Protein AF-A0A497Y3A7-F1 (afdb_monomer)

InterPro domains:
  IPR001387 Cro/C1-type, helix-turn-helix domain [PF01381] (49-99)
  IPR001387 Cro/C1-type, helix-turn-helix domain [PS50943] (48-101)
  IPR001387 Cro/C1-type, helix-turn-helix domain [SM00530] (47-101)
  IPR001387 Cro/C1-type, helix-turn-helix domain [cd00093] (45-101)
  IPR010982 Lambda repressor-like, DNA-binding domain superfamily [G3DSA:1.10.260.40] (36-106)
  IPR010982 Lambda repressor-like, DNA-binding domain superfamily [SSF47413] (33-104)

Foldseek 3Di:
DPPVVVVVVVVVVVVVVVVVVVVVVVVVVVVVPPDPDPPPQQQLLCLLVVLCVVVVHDLCVVCVQLVHDSVVNVVSSVGSDDDPVSLCSSCVVSVHDSVCSSPDDPVVVVVVVVCVVVPVPPPPPPPPPCDVVVVVVVVVVVVVVVVVVVVVVVVVVVVVVVVVVD

Organism: NCBI:txid475253

Radius of gyration: 35.96 Å; Cα contacts (8 Å, |Δi|>4): 72; chains: 1; bounding box: 131×38×69 Å

Sequence (166 aa):
MRYGNAVTYQLNWYLTTIHWFITILGIYYICFMETPTKSNKVHIGRKISRIREIRGIKQDFLAIELGVSQQTISKIEQSEEVEVATLEKIAKVLGLSVDAIKNFSEEAVFNIIGNTYHDNSASLNYQCSFNPLDKIVELYDEKVALLERLLQSEHEKVELLKKGNQ

Mean predicted aligned error: 18.63 Å

Structure (mmCIF, N/CA/C/O backbone):
data_AF-A0A497Y3A7-F1
#
_entry.id   AF-A0A497Y3A7-F1
#
loop_
_atom_site.group_PDB
_atom_site.id
_atom_site.type_symbol
_atom_site.label_atom_id
_atom_site.label_alt_id
_atom_site.label_comp_id
_atom_site.label_asym_id
_atom_site.label_entity_id
_atom_site.label_seq_id
_atom_site.pdbx_PDB_ins_code
_atom_site.Cartn_x
_atom_site.Cartn_y
_atom_site.Cartn_z
_atom_site.occupancy
_atom_site.B_iso_or_equiv
_atom_site.auth_seq_id
_atom_site.auth_comp_id
_atom_site.auth_asym_id
_atom_site.auth_atom_id
_atom_site.pdbx_PDB_model_num
ATOM 1 N N . MET A 1 1 ? 84.821 -5.946 8.063 1.00 49.41 1 MET A N 1
ATOM 2 C CA . MET A 1 1 ? 83.516 -5.3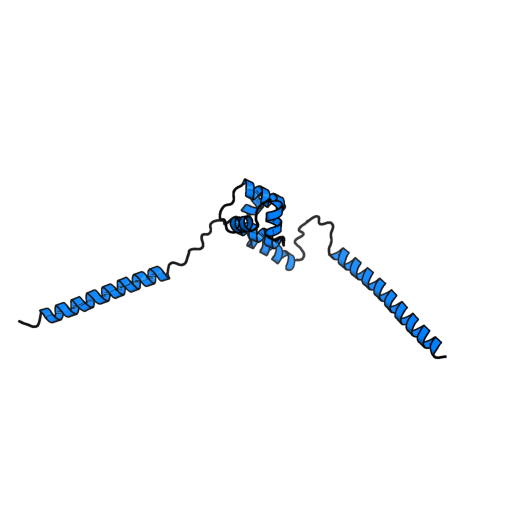64 7.670 1.00 49.41 1 MET A CA 1
ATOM 3 C C . MET A 1 1 ? 82.461 -6.471 7.619 1.00 49.41 1 MET A C 1
ATOM 5 O O . MET A 1 1 ? 82.341 -7.119 6.592 1.00 49.41 1 MET A O 1
ATOM 9 N N . ARG A 1 2 ? 81.759 -6.784 8.720 1.00 52.09 2 ARG A N 1
ATOM 10 C CA . ARG A 1 2 ? 80.810 -7.925 8.732 1.00 52.09 2 ARG A CA 1
ATOM 11 C C . ARG A 1 2 ? 79.487 -7.685 9.479 1.00 52.09 2 ARG A C 1
ATOM 13 O O . ARG A 1 2 ? 78.760 -8.636 9.715 1.00 52.09 2 ARG A O 1
ATOM 20 N N . TYR A 1 3 ? 79.163 -6.428 9.797 1.00 53.62 3 TYR A N 1
ATOM 21 C CA . TYR A 1 3 ? 77.936 -6.049 10.521 1.00 53.62 3 TYR A CA 1
ATOM 22 C C . TYR A 1 3 ? 76.970 -5.149 9.725 1.00 53.62 3 TYR A C 1
ATOM 24 O O . TYR A 1 3 ? 75.839 -4.955 10.154 1.00 53.62 3 TYR A O 1
ATOM 32 N N . GLY A 1 4 ? 77.369 -4.634 8.554 1.00 59.19 4 GLY A N 1
ATOM 33 C CA . GLY A 1 4 ? 76.553 -3.679 7.784 1.00 59.19 4 GLY A CA 1
ATOM 34 C C . GLY A 1 4 ? 75.262 -4.268 7.205 1.00 59.19 4 GLY A C 1
ATOM 35 O O . GLY A 1 4 ? 74.236 -3.603 7.204 1.00 59.19 4 GLY A O 1
ATOM 36 N N . ASN A 1 5 ? 75.283 -5.537 6.787 1.00 64.56 5 ASN A N 1
ATOM 37 C CA . ASN A 1 5 ? 74.149 -6.132 6.074 1.00 64.56 5 ASN A CA 1
ATOM 38 C C . ASN A 1 5 ? 73.018 -6.601 7.007 1.00 64.56 5 ASN A C 1
ATOM 40 O O . ASN A 1 5 ? 71.855 -6.573 6.622 1.00 64.56 5 ASN A O 1
ATOM 44 N N . ALA A 1 6 ? 73.322 -7.022 8.240 1.00 66.50 6 ALA A N 1
ATOM 45 C CA . ALA A 1 6 ? 72.300 -7.525 9.167 1.00 66.50 6 ALA A CA 1
ATOM 46 C C . ALA A 1 6 ? 71.315 -6.419 9.587 1.00 66.50 6 ALA A C 1
ATOM 48 O O . ALA A 1 6 ? 70.105 -6.633 9.599 1.00 66.50 6 ALA A O 1
ATOM 49 N N . VAL A 1 7 ? 71.833 -5.210 9.835 1.00 69.06 7 VAL A N 1
ATOM 50 C CA . VAL A 1 7 ? 71.027 -4.035 10.199 1.00 69.06 7 VAL A CA 1
ATOM 51 C C . VAL A 1 7 ? 70.140 -3.591 9.033 1.00 69.06 7 VAL A C 1
ATOM 53 O O . VAL A 1 7 ? 68.977 -3.257 9.243 1.00 69.06 7 VAL A O 1
ATOM 56 N N . THR A 1 8 ? 70.640 -3.651 7.792 1.00 68.94 8 THR A N 1
ATOM 57 C CA . THR A 1 8 ? 69.849 -3.290 6.604 1.00 68.94 8 THR A CA 1
ATOM 58 C C . THR A 1 8 ? 68.734 -4.291 6.310 1.00 68.94 8 THR A C 1
ATOM 60 O O . THR A 1 8 ? 67.641 -3.874 5.934 1.00 68.94 8 THR A O 1
ATOM 63 N N . TYR A 1 9 ? 68.958 -5.597 6.517 1.00 74.75 9 TYR A N 1
ATOM 64 C CA . TYR A 1 9 ? 67.893 -6.601 6.372 1.00 74.75 9 TYR A CA 1
ATOM 65 C C . TYR A 1 9 ? 66.810 -6.431 7.434 1.00 74.75 9 TYR A C 1
ATOM 67 O O . TYR A 1 9 ? 65.624 -6.519 7.124 1.00 74.75 9 TYR A O 1
ATOM 75 N N . GLN A 1 10 ? 67.213 -6.134 8.668 1.00 75.00 10 GLN A N 1
ATOM 76 C CA . GLN A 1 10 ? 66.284 -5.921 9.767 1.00 75.00 10 GLN A CA 1
ATOM 77 C C . GLN A 1 10 ? 65.443 -4.651 9.563 1.00 75.00 10 GLN A C 1
ATOM 79 O O . GLN A 1 10 ? 64.223 -4.714 9.692 1.00 75.00 10 GLN A O 1
ATOM 84 N N . LEU A 1 11 ? 66.046 -3.529 9.147 1.00 76.69 11 LEU A N 1
ATOM 85 C CA . LEU A 1 11 ? 65.293 -2.317 8.793 1.00 76.69 11 LEU A CA 1
ATOM 86 C C . LEU A 1 11 ? 64.324 -2.550 7.628 1.00 76.69 11 LEU A C 1
ATOM 88 O O . LEU A 1 11 ? 63.181 -2.103 7.689 1.00 76.69 11 LEU A O 1
ATOM 92 N N . ASN A 1 12 ? 64.753 -3.262 6.582 1.00 80.56 12 ASN A N 1
ATOM 93 C CA . ASN A 1 12 ? 63.894 -3.549 5.434 1.00 80.56 12 ASN A CA 1
ATOM 94 C C . ASN A 1 12 ? 62.705 -4.454 5.819 1.00 80.56 12 ASN A C 1
ATOM 96 O O . ASN A 1 12 ? 61.585 -4.274 5.340 1.00 80.56 12 ASN A O 1
ATOM 100 N N . TRP A 1 13 ? 62.913 -5.389 6.750 1.00 81.44 13 TRP A N 1
ATOM 101 C CA . TRP A 1 13 ? 61.841 -6.222 7.297 1.00 81.44 13 TRP A CA 1
ATOM 102 C C . TRP A 1 13 ? 60.817 -5.400 8.103 1.00 81.44 13 TRP A C 1
ATOM 104 O O . TRP A 1 13 ? 59.610 -5.562 7.923 1.00 81.44 13 TRP A O 1
ATOM 114 N N . TYR A 1 14 ? 61.264 -4.440 8.920 1.00 84.69 14 TYR A N 1
ATOM 115 C CA . TYR A 1 14 ? 60.344 -3.526 9.614 1.00 84.69 14 TYR A CA 1
ATOM 116 C C . TYR A 1 14 ? 59.594 -2.593 8.650 1.00 84.69 14 TYR A C 1
ATOM 118 O O . TYR A 1 14 ? 58.392 -2.396 8.793 1.00 84.69 14 TYR A O 1
ATOM 126 N N . LEU A 1 15 ? 60.264 -2.056 7.628 1.00 81.62 15 LEU A N 1
ATOM 127 C CA . LEU A 1 15 ? 59.635 -1.178 6.633 1.00 81.62 15 LEU A CA 1
ATOM 128 C C . LEU A 1 15 ? 58.557 -1.901 5.815 1.00 81.62 15 LEU A C 1
ATOM 130 O O . LEU A 1 15 ? 57.468 -1.366 5.609 1.00 81.62 15 LEU A O 1
ATOM 134 N N . THR A 1 16 ? 58.832 -3.133 5.386 1.00 83.31 16 THR A N 1
ATOM 135 C CA . THR A 1 16 ? 57.862 -3.942 4.634 1.00 83.31 16 THR A CA 1
ATOM 136 C C . THR A 1 16 ? 56.671 -4.346 5.497 1.00 83.31 16 THR A C 1
ATOM 138 O O . THR A 1 16 ? 55.534 -4.219 5.048 1.00 83.31 16 THR A O 1
ATOM 141 N N . THR A 1 17 ? 56.894 -4.759 6.746 1.00 83.25 17 THR A N 1
ATOM 142 C CA . THR A 1 17 ? 55.793 -5.096 7.664 1.00 83.25 17 THR A CA 1
ATOM 143 C C . THR A 1 17 ? 54.916 -3.884 7.978 1.00 83.25 17 THR A C 1
ATOM 145 O O . THR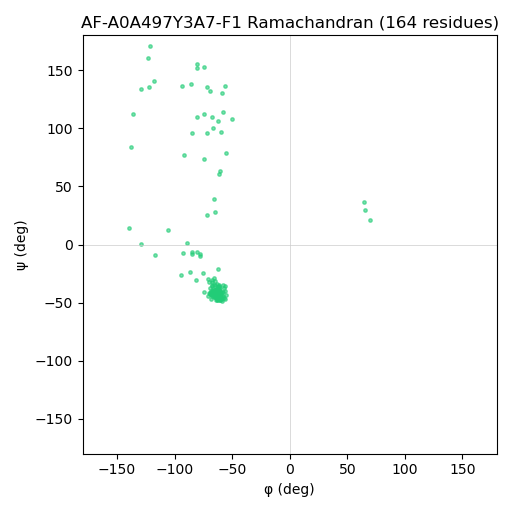 A 1 17 ? 53.696 -3.993 7.885 1.00 83.25 17 THR A O 1
ATOM 148 N N . ILE A 1 18 ? 55.496 -2.709 8.246 1.00 84.94 18 ILE A N 1
ATOM 149 C CA . ILE A 1 18 ? 54.737 -1.464 8.462 1.00 84.94 18 ILE A CA 1
ATOM 150 C C . ILE A 1 18 ? 53.911 -1.092 7.222 1.00 84.94 18 ILE A C 1
ATOM 152 O O . ILE A 1 18 ? 52.743 -0.729 7.351 1.00 84.94 18 ILE A O 1
ATOM 156 N N . HIS A 1 19 ? 54.472 -1.234 6.019 1.00 85.44 19 HIS A N 1
ATOM 157 C CA . HIS A 1 19 ? 53.738 -0.983 4.778 1.00 85.44 19 HIS A CA 1
ATOM 158 C C . HIS A 1 19 ? 52.538 -1.935 4.606 1.00 85.44 19 HIS A C 1
ATOM 160 O O . HIS A 1 19 ? 51.441 -1.498 4.250 1.00 85.44 19 HIS A O 1
ATOM 166 N N . TRP A 1 20 ? 52.704 -3.222 4.929 1.00 85.44 20 TRP A N 1
ATOM 167 C CA . TRP A 1 20 ? 51.599 -4.188 4.945 1.00 85.44 20 TRP A CA 1
ATOM 168 C C . TRP A 1 20 ? 50.534 -3.845 5.997 1.00 85.44 20 TRP A C 1
ATOM 170 O O . TRP A 1 20 ? 49.344 -3.930 5.711 1.00 85.44 20 TRP A O 1
ATOM 180 N N . PHE A 1 21 ? 50.925 -3.376 7.185 1.00 87.69 21 PHE A N 1
ATOM 181 C CA . PHE A 1 21 ? 49.963 -2.924 8.196 1.00 87.69 21 PHE A CA 1
ATOM 182 C C . PHE A 1 21 ? 49.173 -1.690 7.749 1.00 87.69 21 PHE A C 1
ATOM 184 O O . PHE A 1 21 ? 47.958 -1.664 7.924 1.00 87.69 21 PHE A O 1
ATOM 191 N N . ILE A 1 22 ? 49.825 -0.695 7.138 1.00 86.06 22 ILE A N 1
ATOM 192 C CA . ILE A 1 22 ? 49.163 0.525 6.645 1.00 86.06 22 ILE A CA 1
ATOM 193 C C . ILE A 1 22 ? 48.196 0.202 5.501 1.00 86.06 22 ILE A C 1
ATOM 195 O O . ILE A 1 22 ? 47.084 0.723 5.475 1.00 86.06 22 ILE A O 1
ATOM 199 N N . THR A 1 23 ? 48.585 -0.677 4.576 1.00 83.75 23 THR A N 1
ATOM 200 C CA . THR A 1 23 ? 47.714 -1.087 3.462 1.00 83.75 23 THR A CA 1
ATOM 201 C C . THR A 1 23 ? 46.508 -1.892 3.945 1.00 83.75 23 THR A C 1
ATOM 203 O O . THR A 1 23 ? 45.388 -1.603 3.530 1.00 83.75 23 THR A O 1
ATOM 206 N N . ILE A 1 24 ? 46.695 -2.832 4.877 1.00 85.75 24 ILE A N 1
ATOM 207 C CA . ILE A 1 24 ? 45.595 -3.612 5.466 1.00 85.75 24 ILE A CA 1
ATOM 208 C C . ILE A 1 24 ? 44.651 -2.714 6.277 1.00 85.75 24 ILE A C 1
ATOM 210 O O . ILE A 1 24 ? 43.437 -2.810 6.108 1.00 85.75 24 ILE A O 1
ATOM 214 N N . LEU A 1 25 ? 45.179 -1.810 7.110 1.00 83.81 25 LEU A N 1
ATOM 215 C CA . LEU A 1 25 ? 44.365 -0.834 7.848 1.00 83.81 25 LEU A CA 1
ATOM 216 C C . LEU A 1 25 ? 43.617 0.112 6.907 1.00 83.81 25 LEU A C 1
ATOM 218 O O . LEU A 1 25 ? 42.451 0.402 7.151 1.00 83.81 25 LEU A O 1
ATOM 222 N N . GLY A 1 26 ? 44.255 0.553 5.821 1.00 80.12 26 GLY A N 1
ATOM 223 C CA . GLY A 1 26 ? 43.622 1.373 4.791 1.00 80.12 26 GLY A CA 1
ATOM 224 C C . GLY A 1 26 ? 42.445 0.660 4.127 1.00 80.12 26 GLY A C 1
ATOM 225 O O . GLY A 1 26 ? 41.364 1.233 4.036 1.00 80.12 26 GLY A O 1
ATOM 226 N N . ILE A 1 27 ? 42.614 -0.608 3.739 1.00 78.00 27 ILE A N 1
ATOM 227 C CA . ILE A 1 27 ? 41.532 -1.428 3.169 1.00 78.00 27 ILE A CA 1
ATOM 228 C C . ILE A 1 27 ? 40.406 -1.631 4.191 1.00 78.00 27 ILE A C 1
ATOM 230 O O . ILE A 1 27 ? 39.237 -1.474 3.846 1.00 78.00 27 ILE A O 1
ATOM 234 N N . TYR A 1 28 ? 40.737 -1.932 5.450 1.00 76.50 28 TYR A N 1
ATOM 235 C CA . TYR A 1 28 ? 39.741 -2.138 6.504 1.00 76.50 28 TYR A CA 1
ATOM 236 C C . TYR A 1 28 ? 38.958 -0.854 6.809 1.00 76.50 28 TYR A C 1
ATOM 238 O O . TYR A 1 28 ? 37.746 -0.897 6.995 1.00 76.50 28 TYR A O 1
ATOM 246 N N . TYR A 1 29 ? 39.630 0.300 6.801 1.00 76.00 29 TYR A N 1
ATOM 247 C CA . TYR A 1 29 ? 39.005 1.606 6.996 1.00 76.00 29 TYR A CA 1
ATOM 248 C C . TYR A 1 29 ? 38.119 2.009 5.810 1.00 76.00 29 TYR A C 1
ATOM 250 O O . TYR A 1 29 ? 37.008 2.486 6.020 1.00 76.00 29 TYR A O 1
ATOM 258 N N . ILE A 1 30 ? 38.561 1.768 4.569 1.00 72.25 30 ILE A N 1
ATOM 259 C CA . ILE A 1 30 ? 37.744 1.990 3.364 1.00 72.25 30 ILE A CA 1
ATOM 260 C C . ILE A 1 30 ? 36.488 1.111 3.411 1.00 72.25 30 ILE A C 1
ATOM 262 O O . ILE A 1 30 ? 35.382 1.620 3.250 1.00 72.25 30 ILE A O 1
ATOM 266 N N . CYS A 1 31 ? 36.644 -0.178 3.720 1.00 63.56 31 CYS A N 1
ATOM 267 C CA . CYS A 1 31 ? 35.531 -1.120 3.825 1.00 63.56 31 CYS A CA 1
ATOM 268 C C . CYS A 1 31 ? 34.566 -0.775 4.977 1.00 63.56 31 CYS A C 1
ATOM 270 O O . CYS A 1 31 ? 33.372 -1.037 4.876 1.00 63.56 31 CYS A O 1
ATOM 272 N N . PHE A 1 32 ? 35.063 -0.177 6.066 1.00 68.00 32 PHE A N 1
ATOM 273 C CA . PHE A 1 32 ? 34.246 0.283 7.194 1.00 68.00 32 PHE A CA 1
ATOM 274 C C . PHE A 1 32 ? 33.469 1.579 6.889 1.00 68.00 32 PHE A C 1
ATOM 276 O O . PHE A 1 32 ? 32.427 1.824 7.493 1.00 68.00 32 PHE A O 1
ATOM 283 N N . MET A 1 33 ? 33.943 2.401 5.945 1.00 66.19 33 MET A N 1
ATOM 284 C CA . MET A 1 33 ? 33.342 3.698 5.595 1.00 66.19 33 MET A CA 1
ATOM 285 C C . MET A 1 33 ? 32.325 3.639 4.440 1.00 66.19 33 MET A C 1
ATOM 287 O O . MET A 1 33 ? 31.632 4.631 4.195 1.00 66.19 33 MET A O 1
ATOM 291 N N . GLU A 1 34 ? 32.163 2.500 3.760 1.00 60.25 34 GLU A N 1
ATOM 292 C CA . GLU A 1 34 ? 31.068 2.281 2.804 1.00 60.25 34 GLU A CA 1
ATOM 293 C C . GLU A 1 34 ? 29.739 2.046 3.537 1.00 60.25 34 GLU A C 1
ATOM 295 O O . GLU A 1 34 ? 29.191 0.947 3.606 1.00 60.25 34 GLU A O 1
ATOM 300 N N . THR A 1 35 ? 29.177 3.116 4.095 1.00 54.56 35 THR A N 1
ATOM 301 C CA . THR A 1 35 ? 27.749 3.118 4.426 1.00 54.56 35 THR A CA 1
ATOM 302 C C . THR A 1 35 ? 26.954 3.126 3.115 1.00 54.56 35 THR A C 1
ATOM 304 O O . THR A 1 35 ? 27.274 3.923 2.227 1.00 54.56 35 THR A O 1
ATOM 307 N N . PRO A 1 36 ? 25.931 2.265 2.935 1.00 56.16 36 PRO A N 1
ATOM 308 C CA . PRO A 1 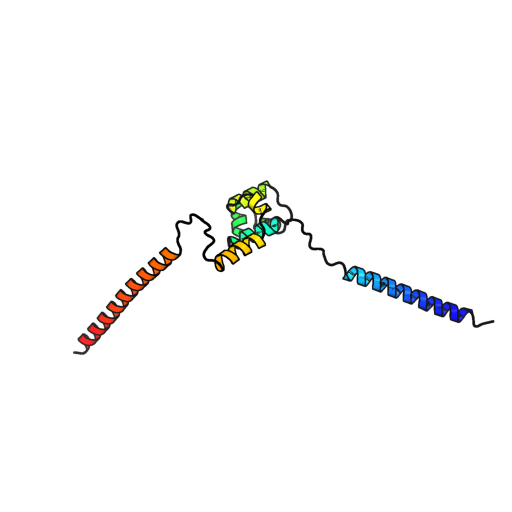36 ? 25.088 2.324 1.751 1.00 56.16 36 PRO A CA 1
ATOM 309 C C . PRO A 1 36 ? 24.393 3.683 1.758 1.00 56.16 36 PRO A C 1
ATOM 311 O O . PRO A 1 36 ? 23.502 3.943 2.569 1.00 56.16 36 PRO A O 1
ATOM 314 N N . THR A 1 37 ? 24.839 4.580 0.882 1.00 51.41 37 THR A N 1
ATOM 315 C CA . THR A 1 37 ? 24.202 5.875 0.694 1.00 51.41 37 THR A CA 1
ATOM 316 C C . THR A 1 37 ? 22.757 5.594 0.310 1.00 51.41 37 THR A C 1
ATOM 318 O O . THR A 1 37 ? 22.469 4.951 -0.700 1.00 51.41 37 THR A O 1
ATOM 321 N N . LYS A 1 38 ? 21.827 5.986 1.188 1.00 51.84 38 LYS A N 1
ATOM 322 C CA . LYS A 1 38 ? 20.390 5.847 0.964 1.00 51.84 38 LYS A CA 1
ATOM 323 C C . LYS A 1 38 ? 20.073 6.634 -0.303 1.00 51.84 38 LYS A C 1
ATOM 325 O O . LYS A 1 38 ? 19.962 7.855 -0.268 1.00 51.84 38 LYS A O 1
ATOM 330 N N . SER A 1 39 ? 20.016 5.924 -1.426 1.00 51.47 39 SER A N 1
ATOM 331 C CA . SER A 1 39 ? 19.615 6.448 -2.721 1.00 51.47 39 SER A CA 1
ATOM 332 C C . SER A 1 39 ? 18.294 7.189 -2.524 1.00 51.47 39 SER A C 1
ATOM 334 O O . SER A 1 39 ? 17.260 6.568 -2.286 1.00 51.47 39 SER A O 1
ATOM 336 N N . ASN A 1 40 ? 18.332 8.521 -2.593 1.00 56.00 40 ASN A N 1
ATOM 337 C CA . ASN A 1 40 ? 17.157 9.398 -2.575 1.00 56.00 40 ASN A CA 1
ATOM 338 C C . ASN A 1 40 ? 16.376 9.317 -3.898 1.00 56.00 40 ASN A C 1
ATOM 340 O O . ASN A 1 40 ? 15.704 10.266 -4.300 1.00 56.00 40 ASN A O 1
ATOM 344 N N . LYS A 1 41 ? 16.480 8.199 -4.620 1.00 61.59 41 LYS A N 1
ATOM 345 C CA . LYS A 1 41 ? 15.635 7.968 -5.775 1.00 61.59 41 LYS A CA 1
ATOM 346 C C . LYS A 1 41 ? 14.219 7.671 -5.297 1.00 61.59 41 LYS A C 1
ATOM 348 O O . LYS A 1 41 ? 13.987 6.958 -4.316 1.00 61.59 41 LYS A O 1
ATOM 353 N N . VAL A 1 42 ? 13.271 8.302 -5.976 1.00 69.06 42 VAL A N 1
ATOM 354 C CA . VAL A 1 42 ? 11.850 8.260 -5.650 1.00 69.06 42 VAL A CA 1
ATOM 355 C C . VAL A 1 42 ? 11.344 6.841 -5.871 1.00 69.06 42 VAL A C 1
ATOM 357 O O . VAL A 1 42 ? 11.073 6.43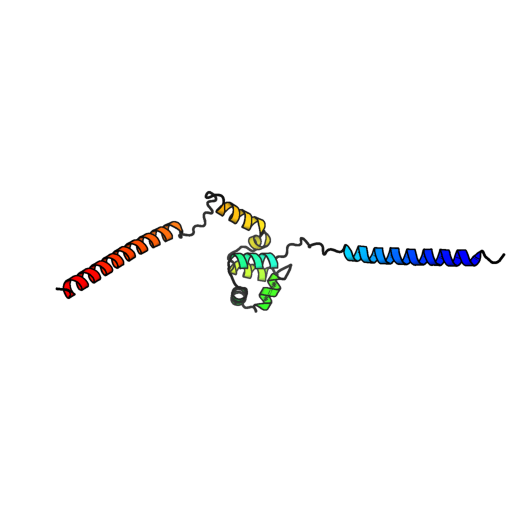4 -6.991 1.00 69.06 42 VAL A O 1
ATOM 360 N N . HIS A 1 43 ? 11.214 6.086 -4.787 1.00 87.69 43 HIS A N 1
ATOM 361 C CA . HIS A 1 43 ? 10.776 4.701 -4.850 1.00 87.69 43 HIS A CA 1
ATOM 362 C C . HIS A 1 43 ? 9.244 4.637 -4.862 1.00 87.69 43 HIS A C 1
ATOM 364 O O . HIS A 1 43 ? 8.599 4.687 -3.810 1.00 87.69 43 HIS A O 1
ATOM 370 N N . ILE A 1 44 ? 8.648 4.534 -6.051 1.00 89.81 44 ILE A N 1
ATOM 371 C CA . ILE A 1 44 ? 7.190 4.610 -6.249 1.00 89.81 44 ILE A CA 1
ATOM 372 C C . ILE A 1 44 ? 6.473 3.494 -5.480 1.00 89.81 44 ILE A C 1
ATOM 374 O O . ILE A 1 44 ? 5.469 3.759 -4.817 1.00 89.81 44 ILE A O 1
ATOM 378 N N . GLY A 1 45 ? 7.024 2.275 -5.471 1.00 91.81 45 GLY A N 1
ATOM 379 C CA . GLY A 1 45 ? 6.449 1.151 -4.729 1.00 91.81 45 GLY A CA 1
ATOM 380 C C . GLY A 1 45 ? 6.273 1.420 -3.226 1.00 91.81 45 GLY A C 1
ATOM 381 O O . GLY A 1 45 ? 5.236 1.080 -2.656 1.00 91.81 45 GLY A O 1
ATOM 382 N N . ARG A 1 46 ? 7.218 2.132 -2.589 1.00 90.81 46 ARG A N 1
ATOM 383 C CA . ARG A 1 46 ? 7.128 2.489 -1.162 1.00 90.81 46 ARG A CA 1
ATOM 384 C C . ARG A 1 46 ? 5.981 3.459 -0.904 1.00 90.81 46 ARG A C 1
ATOM 386 O O . ARG A 1 46 ? 5.252 3.289 0.070 1.00 90.81 46 ARG A O 1
ATOM 393 N N . LYS A 1 47 ? 5.775 4.427 -1.805 1.00 91.06 47 LYS A N 1
ATOM 394 C CA . LYS A 1 47 ? 4.639 5.358 -1.732 1.00 91.06 47 LYS A CA 1
ATOM 395 C C . LYS A 1 47 ? 3.312 4.609 -1.823 1.00 91.06 47 LYS A C 1
ATOM 397 O O . LYS A 1 47 ? 2.419 4.867 -1.025 1.00 91.06 47 LYS A O 1
ATOM 402 N N . ILE A 1 48 ? 3.205 3.639 -2.735 1.00 91.69 48 ILE A N 1
ATOM 403 C CA . ILE A 1 48 ? 2.013 2.787 -2.869 1.00 91.69 48 ILE A CA 1
ATOM 404 C C . ILE A 1 48 ? 1.750 2.007 -1.573 1.00 91.69 48 ILE A C 1
ATOM 406 O O . ILE A 1 48 ? 0.627 2.060 -1.070 1.00 91.69 48 ILE A O 1
ATOM 410 N N . SER A 1 49 ? 2.771 1.358 -0.992 1.00 92.25 49 SER A N 1
ATOM 411 C CA . SER A 1 49 ? 2.628 0.637 0.287 1.00 92.25 49 SER A CA 1
ATOM 412 C C . SER A 1 49 ? 2.128 1.558 1.395 1.00 92.25 49 SER A C 1
ATOM 414 O O . SER A 1 49 ? 1.182 1.225 2.108 1.00 92.25 49 SER A O 1
ATOM 416 N N . ARG A 1 50 ? 2.712 2.755 1.505 1.00 89.31 50 ARG A N 1
ATOM 417 C CA . ARG A 1 50 ? 2.343 3.706 2.551 1.00 89.31 50 ARG A CA 1
ATOM 418 C C . ARG A 1 50 ? 0.914 4.215 2.398 1.00 89.31 50 ARG A C 1
ATOM 420 O O . ARG A 1 50 ? 0.161 4.240 3.368 1.00 89.31 50 ARG A O 1
ATOM 427 N N . ILE A 1 51 ? 0.517 4.581 1.180 1.00 89.19 51 ILE A N 1
ATOM 428 C CA . ILE A 1 51 ? -0.860 4.989 0.879 1.00 89.19 51 ILE A CA 1
ATOM 429 C C . ILE A 1 51 ? -1.833 3.857 1.223 1.00 89.19 51 ILE A C 1
ATOM 431 O O . ILE A 1 51 ? -2.865 4.100 1.849 1.00 89.19 51 ILE A O 1
ATOM 435 N N . ARG A 1 52 ? -1.499 2.615 0.854 1.00 91.00 52 ARG A N 1
ATOM 436 C CA . ARG A 1 52 ? -2.312 1.432 1.154 1.00 91.00 52 ARG A CA 1
ATOM 437 C C . ARG A 1 52 ? -2.492 1.237 2.664 1.00 91.00 52 ARG A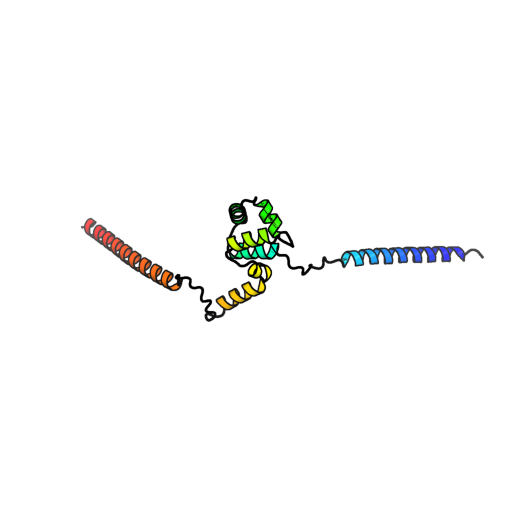 C 1
ATOM 439 O O . ARG A 1 52 ? -3.609 0.983 3.111 1.00 91.00 52 ARG A O 1
ATOM 446 N N .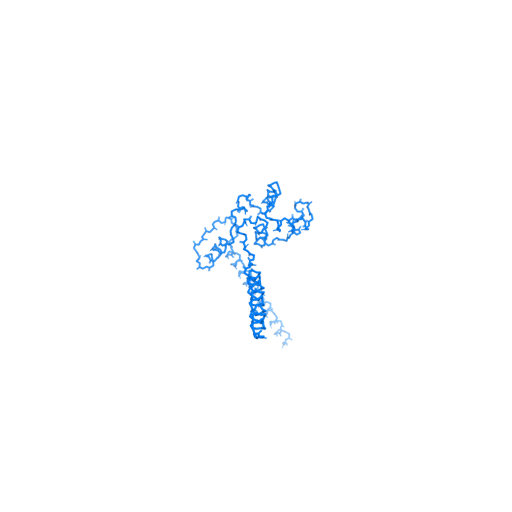 GLU A 1 53 ? -1.420 1.372 3.441 1.00 87.56 53 GLU A N 1
ATOM 447 C CA . GLU A 1 53 ? -1.456 1.282 4.906 1.00 87.56 53 GLU A CA 1
ATOM 448 C C . GLU A 1 53 ? -2.332 2.370 5.530 1.00 87.56 53 GLU A C 1
ATOM 450 O O . GLU A 1 53 ? -3.156 2.062 6.386 1.00 87.56 53 GLU A O 1
ATOM 455 N N . ILE A 1 54 ? -2.215 3.618 5.062 1.00 83.81 54 ILE A N 1
ATOM 456 C CA . ILE A 1 54 ? -3.051 4.738 5.525 1.00 83.81 54 ILE A CA 1
ATOM 457 C C . ILE A 1 54 ? -4.534 4.476 5.230 1.00 83.81 54 ILE A C 1
ATOM 459 O O . ILE A 1 54 ? -5.400 4.833 6.023 1.00 83.81 54 ILE A O 1
ATOM 463 N N . ARG A 1 55 ? -4.841 3.818 4.107 1.00 82.06 55 ARG A N 1
ATOM 464 C CA . ARG A 1 55 ? -6.207 3.412 3.745 1.00 82.06 55 ARG A CA 1
ATOM 465 C C . ARG A 1 55 ? -6.700 2.164 4.490 1.00 82.06 55 ARG A C 1
ATOM 467 O O . ARG A 1 55 ? -7.871 1.827 4.356 1.00 82.06 55 ARG A O 1
ATOM 474 N N . GLY A 1 56 ? -5.844 1.467 5.241 1.00 84.50 56 GLY A N 1
ATOM 475 C CA . GLY A 1 56 ? -6.206 0.240 5.961 1.00 84.50 56 GLY A CA 1
ATOM 476 C C . GLY A 1 56 ? -6.476 -0.969 5.056 1.00 84.50 56 GLY A C 1
ATOM 477 O O . GLY A 1 56 ? -7.157 -1.908 5.464 1.00 84.50 56 GLY A O 1
ATOM 478 N N . ILE A 1 57 ? -5.961 -0.961 3.823 1.00 87.56 57 ILE A N 1
ATOM 479 C CA . ILE A 1 57 ? -6.221 -2.003 2.821 1.00 87.56 57 ILE A CA 1
ATOM 480 C C . ILE A 1 57 ? -5.119 -3.074 2.881 1.00 87.56 57 ILE A C 1
ATOM 482 O O . ILE A 1 57 ? -3.927 -2.770 2.965 1.00 87.56 57 ILE A O 1
ATOM 486 N N . LYS A 1 58 ? -5.489 -4.358 2.819 1.00 89.44 58 LYS A N 1
ATOM 487 C CA . LYS A 1 58 ? -4.519 -5.468 2.740 1.00 89.44 58 LYS A CA 1
ATOM 488 C C . LYS A 1 58 ? -4.008 -5.652 1.309 1.00 89.44 58 LYS A C 1
ATOM 490 O O . LYS A 1 58 ? -4.738 -5.391 0.357 1.00 89.44 58 LYS A O 1
ATOM 495 N N . GLN A 1 59 ? -2.784 -6.160 1.150 1.00 90.56 59 GLN A N 1
ATOM 496 C CA . GLN A 1 59 ? -2.234 -6.477 -0.179 1.00 90.56 59 GLN A CA 1
ATOM 497 C C . GLN A 1 59 ? -3.133 -7.452 -0.959 1.00 90.56 59 GLN A C 1
ATOM 499 O O . GLN A 1 59 ? -3.297 -7.281 -2.163 1.00 90.56 59 GLN A O 1
ATOM 504 N N . ASP A 1 60 ? -3.771 -8.406 -0.272 1.00 91.50 60 ASP A N 1
ATOM 505 C CA . ASP A 1 60 ? -4.714 -9.362 -0.874 1.00 91.50 60 ASP A CA 1
ATOM 506 C C . ASP A 1 60 ? -5.884 -8.674 -1.580 1.00 91.50 60 ASP A C 1
ATOM 508 O O . ASP A 1 60 ? -6.269 -9.070 -2.674 1.00 91.50 60 ASP A O 1
ATOM 512 N N . PHE A 1 61 ? -6.429 -7.612 -0.983 1.00 90.88 61 PHE A N 1
ATOM 513 C CA . PHE A 1 61 ? -7.531 -6.862 -1.581 1.00 90.88 61 PHE A CA 1
ATOM 514 C C . PHE A 1 61 ? -7.089 -6.183 -2.881 1.00 90.88 61 PHE A C 1
ATOM 516 O O . PHE A 1 61 ? -7.770 -6.281 -3.898 1.00 90.88 61 PHE A O 1
ATOM 523 N N . LEU A 1 62 ? -5.910 -5.550 -2.865 1.00 91.00 62 LEU A N 1
ATOM 524 C CA . LEU A 1 62 ? -5.341 -4.924 -4.058 1.00 91.00 62 LEU A CA 1
ATOM 525 C C . LEU A 1 62 ? -5.081 -5.966 -5.158 1.00 91.00 62 LEU A C 1
ATOM 527 O O . LEU A 1 62 ? -5.312 -5.701 -6.333 1.00 91.00 62 LEU A O 1
ATOM 531 N N . ALA A 1 63 ? -4.621 -7.156 -4.766 1.00 92.50 63 ALA A N 1
ATOM 532 C CA . ALA A 1 63 ? -4.343 -8.267 -5.667 1.00 92.50 63 ALA A CA 1
ATOM 533 C C . ALA A 1 63 ? -5.617 -8.780 -6.357 1.00 92.50 63 ALA A C 1
ATOM 535 O O . ALA A 1 63 ? -5.616 -8.949 -7.576 1.00 92.50 63 ALA A O 1
ATOM 536 N N . ILE A 1 64 ? -6.705 -8.951 -5.596 1.00 91.00 64 ILE A N 1
ATOM 537 C CA . ILE A 1 64 ? -8.022 -9.353 -6.113 1.00 91.00 64 ILE A CA 1
ATOM 538 C C . ILE A 1 64 ? -8.524 -8.339 -7.144 1.00 91.00 64 ILE A C 1
ATOM 540 O O . ILE A 1 64 ? -8.890 -8.728 -8.250 1.00 91.00 64 ILE A O 1
ATOM 544 N N . GLU A 1 65 ? -8.477 -7.048 -6.819 1.00 89.94 65 GLU A N 1
ATOM 545 C CA . GLU A 1 65 ? -8.993 -5.989 -7.693 1.00 89.94 65 GLU A CA 1
ATOM 546 C C . GLU A 1 65 ? -8.164 -5.826 -8.981 1.00 89.94 65 GLU A C 1
ATOM 548 O O . GLU A 1 65 ? -8.685 -5.513 -10.050 1.00 89.94 65 GLU A O 1
ATOM 553 N N . LEU A 1 66 ? -6.856 -6.081 -8.901 1.00 90.06 66 LEU A N 1
ATOM 554 C CA . LEU A 1 66 ? -5.949 -6.044 -10.050 1.00 90.06 66 LEU A CA 1
ATOM 555 C C . LEU A 1 66 ? -5.926 -7.356 -10.848 1.00 90.06 66 LEU A C 1
ATOM 557 O O . LEU A 1 66 ? -5.317 -7.394 -11.919 1.00 90.06 66 LEU A O 1
ATOM 561 N N . GLY A 1 67 ? -6.564 -8.420 -10.348 1.00 91.06 67 GLY A N 1
ATOM 562 C CA . GLY A 1 67 ? -6.541 -9.750 -10.957 1.00 91.06 67 GLY A CA 1
ATOM 563 C C . GLY A 1 67 ? -5.151 -10.395 -10.961 1.00 91.06 67 GLY A C 1
ATOM 564 O O . GLY A 1 67 ? -4.825 -11.157 -11.871 1.00 91.06 67 GLY A O 1
ATOM 565 N N . VAL A 1 68 ? -4.307 -10.069 -9.980 1.00 91.94 68 VAL A N 1
ATOM 566 C CA . VAL A 1 68 ? -2.934 -10.585 -9.854 1.00 91.94 68 VAL A CA 1
ATOM 567 C C . VAL A 1 68 ? -2.743 -11.317 -8.528 1.00 91.94 68 VAL A C 1
ATOM 569 O O . VAL A 1 68 ? -3.588 -11.279 -7.642 1.00 91.94 68 VAL A O 1
ATOM 572 N N . SER A 1 69 ? -1.609 -12.000 -8.368 1.00 92.50 69 SER A N 1
ATOM 573 C CA . SER A 1 69 ? -1.266 -12.631 -7.091 1.00 92.50 69 SER A CA 1
ATOM 574 C C . SER A 1 69 ? -0.825 -11.598 -6.043 1.00 92.50 69 SER A C 1
ATOM 576 O O . SER A 1 69 ? -0.237 -10.570 -6.389 1.00 92.50 69 SER A O 1
ATOM 578 N N . GLN A 1 70 ? -1.012 -11.893 -4.752 1.00 92.81 70 GLN A N 1
ATOM 579 C CA . GLN A 1 70 ? -0.484 -11.051 -3.665 1.00 92.81 70 GLN A CA 1
ATOM 580 C C . GLN A 1 70 ? 1.044 -10.887 -3.751 1.00 92.81 70 GLN A C 1
ATOM 582 O O . GLN A 1 70 ? 1.566 -9.803 -3.494 1.00 92.81 70 GLN A O 1
ATOM 587 N N . GLN A 1 71 ? 1.761 -11.922 -4.200 1.00 91.19 71 GLN A N 1
ATOM 588 C CA . GLN A 1 71 ? 3.209 -11.867 -4.417 1.00 91.19 71 GLN A CA 1
ATOM 589 C C . GLN A 1 71 ? 3.580 -10.827 -5.480 1.00 91.19 71 GLN A C 1
ATOM 591 O O . GLN A 1 71 ? 4.594 -10.145 -5.352 1.00 91.19 71 GLN A O 1
ATOM 596 N N . THR A 1 72 ? 2.751 -10.676 -6.517 1.00 91.69 72 THR A N 1
ATOM 597 C CA . THR A 1 72 ? 2.920 -9.635 -7.536 1.00 91.69 72 THR A CA 1
ATOM 598 C C . THR A 1 72 ? 2.781 -8.246 -6.917 1.00 91.69 72 THR A C 1
ATOM 600 O O . THR A 1 72 ? 3.622 -7.391 -7.176 1.00 91.69 72 THR A O 1
ATOM 603 N N . ILE A 1 73 ? 1.789 -8.028 -6.046 1.00 93.62 73 ILE A N 1
ATOM 604 C CA . ILE A 1 73 ? 1.621 -6.751 -5.331 1.00 93.62 73 ILE A CA 1
ATOM 605 C C . ILE A 1 73 ? 2.814 -6.463 -4.423 1.00 93.62 73 ILE A C 1
ATOM 607 O O . ILE A 1 73 ? 3.360 -5.364 -4.463 1.00 93.62 73 ILE A O 1
ATOM 611 N N . SER A 1 74 ? 3.281 -7.459 -3.669 1.00 93.06 74 SER A N 1
ATOM 612 C CA . SER A 1 74 ? 4.469 -7.304 -2.826 1.00 93.06 74 SER A CA 1
ATOM 613 C C . SER A 1 74 ? 5.705 -6.917 -3.646 1.00 93.06 74 SER A C 1
ATOM 615 O O . SER A 1 74 ? 6.462 -6.046 -3.220 1.00 93.06 74 SER A O 1
ATOM 617 N N . LYS A 1 75 ? 5.892 -7.507 -4.834 1.00 93.25 75 LYS A N 1
ATOM 618 C CA . LYS A 1 75 ? 6.976 -7.135 -5.757 1.00 93.25 75 LYS A CA 1
ATOM 619 C C . LYS A 1 75 ? 6.820 -5.709 -6.289 1.00 93.25 75 LYS A C 1
ATOM 621 O O . LYS A 1 75 ? 7.809 -4.988 -6.350 1.00 93.25 75 LYS A O 1
ATOM 626 N N . ILE A 1 76 ? 5.601 -5.286 -6.632 1.00 92.81 76 ILE A N 1
ATOM 627 C CA . ILE A 1 76 ? 5.312 -3.911 -7.076 1.00 92.81 76 ILE A CA 1
ATOM 628 C C . ILE A 1 76 ? 5.641 -2.904 -5.964 1.00 92.81 76 ILE A C 1
ATOM 630 O O . ILE A 1 76 ? 6.299 -1.899 -6.218 1.00 92.81 76 ILE A O 1
ATOM 634 N N . GLU A 1 77 ? 5.267 -3.181 -4.715 1.00 91.81 77 GLU A N 1
ATOM 635 C CA . GLU A 1 77 ? 5.578 -2.303 -3.575 1.00 91.81 77 GLU A CA 1
ATOM 636 C C . GLU A 1 77 ? 7.091 -2.230 -3.278 1.00 91.81 77 GLU A C 1
ATOM 638 O O . GLU A 1 77 ? 7.596 -1.201 -2.825 1.00 91.81 77 GLU A O 1
ATOM 643 N N . GLN A 1 78 ? 7.840 -3.291 -3.591 1.00 90.94 78 GLN A N 1
ATOM 644 C CA . GLN A 1 78 ? 9.305 -3.334 -3.496 1.00 90.94 78 GLN A CA 1
ATOM 645 C C . GLN A 1 78 ? 10.026 -2.777 -4.730 1.00 90.94 78 GLN A C 1
ATOM 647 O O . GLN A 1 78 ? 11.244 -2.621 -4.692 1.00 90.94 78 GLN A O 1
ATOM 652 N N . SER A 1 79 ? 9.304 -2.446 -5.802 1.00 90.12 79 SER A N 1
ATOM 653 C CA . SER A 1 79 ? 9.894 -1.906 -7.027 1.00 90.12 79 SER A CA 1
ATOM 654 C C . SER A 1 79 ? 10.077 -0.389 -6.965 1.00 90.12 79 SER A C 1
ATOM 656 O O . SER A 1 79 ? 9.224 0.355 -6.466 1.00 90.12 79 SER A O 1
ATOM 658 N N . GLU A 1 80 ? 11.221 0.073 -7.465 1.00 88.44 80 GLU A N 1
ATOM 659 C CA . GLU A 1 80 ? 11.555 1.495 -7.529 1.00 88.44 80 GLU A CA 1
ATOM 660 C C . GLU A 1 80 ? 10.688 2.221 -8.566 1.00 88.44 80 GLU A C 1
ATOM 662 O O . GLU A 1 80 ? 10.141 3.290 -8.283 1.00 88.44 80 GLU A O 1
ATOM 667 N N . GLU A 1 81 ? 10.479 1.574 -9.714 1.00 87.88 81 GLU A N 1
ATOM 668 C CA . GLU A 1 81 ? 9.640 2.036 -10.815 1.00 87.88 81 GLU A CA 1
ATOM 669 C C . GLU A 1 81 ? 8.488 1.060 -11.061 1.00 87.88 81 GLU A C 1
ATOM 671 O O . GLU A 1 81 ? 8.661 -0.158 -11.022 1.00 87.88 81 GLU A O 1
ATOM 676 N N . VAL A 1 82 ? 7.309 1.611 -11.350 1.00 89.00 82 VAL A N 1
ATOM 677 C CA . VAL A 1 82 ? 6.099 0.848 -11.670 1.00 89.00 82 VAL A CA 1
ATOM 678 C C . VAL A 1 82 ? 5.617 1.279 -13.046 1.00 89.00 82 VAL A C 1
ATOM 680 O O . VAL A 1 82 ? 5.557 2.474 -13.340 1.00 89.00 82 VAL A O 1
ATOM 683 N N . GLU A 1 83 ? 5.253 0.309 -13.883 1.00 90.12 83 GLU A N 1
ATOM 684 C CA . GLU A 1 83 ? 4.677 0.571 -15.200 1.00 90.12 83 GLU A CA 1
ATOM 685 C C . GLU A 1 83 ? 3.430 1.460 -15.086 1.00 90.12 83 GLU A C 1
ATOM 687 O O . GLU A 1 83 ? 2.560 1.224 -14.243 1.00 90.12 83 GLU A O 1
ATOM 692 N N . VAL A 1 84 ? 3.315 2.456 -15.968 1.00 89.12 84 VAL A N 1
ATOM 693 C CA . VAL A 1 84 ? 2.233 3.454 -15.938 1.00 89.12 84 VAL A CA 1
ATOM 694 C C . VAL A 1 84 ? 0.850 2.797 -15.965 1.00 89.12 84 VAL A C 1
ATOM 696 O O . VAL A 1 84 ? 0.006 3.141 -15.144 1.00 89.12 84 VAL A O 1
ATOM 699 N N . ALA A 1 85 ? 0.643 1.787 -16.814 1.00 90.50 85 ALA A N 1
ATOM 700 C CA . ALA A 1 85 ? -0.627 1.064 -16.901 1.00 90.50 85 ALA A CA 1
ATOM 701 C C . ALA A 1 85 ? -1.003 0.350 -15.588 1.00 90.50 85 ALA A C 1
ATOM 703 O O . ALA A 1 85 ? -2.174 0.282 -15.212 1.00 90.50 85 ALA A O 1
ATOM 704 N N . THR A 1 86 ? -0.014 -0.178 -14.864 1.00 90.62 86 THR A N 1
ATOM 705 C CA . THR A 1 86 ? -0.230 -0.819 -13.559 1.00 90.62 86 THR A CA 1
ATOM 706 C C . THR A 1 86 ? -0.490 0.230 -12.478 1.00 90.62 86 THR A C 1
ATOM 708 O O . THR A 1 86 ? -1.393 0.068 -11.656 1.00 90.62 86 THR A O 1
ATOM 711 N N . LEU A 1 87 ? 0.247 1.341 -12.518 1.00 91.81 87 LEU A N 1
ATOM 712 C CA . LEU A 1 87 ? 0.082 2.466 -11.605 1.00 91.81 87 LEU A CA 1
ATOM 713 C C . LEU A 1 87 ? -1.299 3.124 -11.736 1.00 91.81 87 LEU A C 1
ATOM 715 O O . LEU A 1 87 ? -1.908 3.446 -10.722 1.00 91.81 87 LEU A O 1
ATOM 719 N N . GLU A 1 88 ? -1.824 3.273 -12.952 1.00 92.38 88 GLU A N 1
ATOM 720 C CA . GLU A 1 88 ? -3.175 3.787 -13.215 1.00 92.38 88 GLU A CA 1
ATOM 721 C C . GLU A 1 88 ? -4.260 2.906 -12.601 1.00 92.38 88 GLU A C 1
ATOM 723 O O . GLU A 1 88 ? -5.186 3.408 -11.960 1.00 92.38 88 GLU A O 1
ATOM 728 N N . LYS A 1 89 ? -4.133 1.582 -12.745 1.00 92.31 89 LYS A N 1
ATOM 729 C CA . LYS A 1 89 ? -5.069 0.645 -12.121 1.00 92.31 89 LYS A CA 1
ATOM 730 C C . LYS A 1 89 ? -5.011 0.759 -10.600 1.00 92.31 89 LYS A C 1
ATOM 732 O O . LYS A 1 89 ? -6.051 0.915 -9.974 1.00 92.31 89 LYS A O 1
ATOM 737 N N . ILE A 1 90 ? -3.812 0.762 -10.014 1.00 91.12 90 ILE A N 1
ATOM 738 C CA . ILE A 1 90 ? -3.622 0.945 -8.566 1.00 91.12 90 ILE A CA 1
ATOM 739 C C . ILE A 1 90 ? -4.237 2.272 -8.099 1.00 91.12 90 ILE A C 1
ATOM 741 O O . ILE A 1 90 ? -4.952 2.301 -7.099 1.00 91.12 90 ILE A O 1
ATOM 745 N N . ALA A 1 91 ? -4.014 3.359 -8.839 1.00 90.44 91 ALA A N 1
ATOM 746 C CA . ALA A 1 91 ? -4.570 4.672 -8.538 1.00 90.44 91 ALA A CA 1
ATOM 747 C C . ALA A 1 91 ? -6.105 4.655 -8.539 1.00 90.44 91 ALA A C 1
ATOM 749 O O . ALA A 1 91 ? -6.723 5.170 -7.609 1.00 90.44 91 ALA A O 1
ATOM 750 N N . LYS A 1 92 ? -6.718 3.968 -9.511 1.00 89.69 92 LYS A N 1
ATOM 751 C CA . LYS A 1 92 ? -8.170 3.783 -9.584 1.00 89.69 92 LYS A CA 1
ATOM 752 C C . LYS A 1 92 ? -8.723 3.026 -8.374 1.00 89.69 92 LYS A C 1
ATOM 754 O O . LYS A 1 92 ? -9.714 3.468 -7.802 1.00 89.69 92 LYS A O 1
ATOM 759 N N . VAL A 1 93 ? -8.069 1.939 -7.955 1.00 88.00 93 VAL A N 1
ATOM 760 C CA . VAL A 1 93 ? -8.472 1.158 -6.767 1.00 88.00 93 VAL A CA 1
ATOM 761 C C . VAL A 1 93 ? -8.356 1.984 -5.486 1.00 88.00 93 VAL A C 1
ATOM 763 O O . VAL A 1 93 ? -9.222 1.927 -4.619 1.00 88.00 93 VAL A O 1
ATOM 766 N N . LEU A 1 94 ? -7.298 2.788 -5.371 1.00 85.50 94 LEU A N 1
ATOM 767 C CA . LEU A 1 94 ? -7.058 3.650 -4.211 1.00 85.50 94 LEU A CA 1
ATOM 768 C C . LEU A 1 94 ? -7.869 4.961 -4.243 1.00 85.50 94 LEU A C 1
ATOM 770 O O . LEU A 1 94 ? -7.834 5.717 -3.268 1.00 85.50 94 LEU A O 1
ATOM 774 N N . GLY A 1 95 ? -8.583 5.244 -5.340 1.00 85.50 95 GLY A N 1
ATOM 775 C CA . GLY A 1 95 ? -9.338 6.482 -5.540 1.00 85.50 95 GLY A CA 1
ATOM 776 C C . GLY A 1 95 ? -8.451 7.731 -5.600 1.00 85.50 95 GLY A C 1
ATOM 777 O O . GLY A 1 95 ? -8.817 8.771 -5.058 1.00 85.50 95 GLY A O 1
ATOM 778 N N . LEU A 1 96 ? -7.260 7.619 -6.192 1.00 86.62 96 LEU A N 1
ATOM 779 C CA . LEU A 1 96 ? -6.270 8.691 -6.324 1.00 86.62 96 LEU A CA 1
ATOM 780 C C . LEU A 1 96 ? -5.915 8.921 -7.797 1.00 86.62 96 LEU A C 1
ATOM 782 O O . LEU A 1 96 ? -6.110 8.047 -8.639 1.00 86.62 96 LEU A O 1
ATOM 786 N N . SER A 1 97 ? -5.348 10.085 -8.115 1.00 89.00 97 SER A N 1
ATOM 787 C CA . SER A 1 97 ? -4.691 10.293 -9.407 1.00 89.00 97 SER A CA 1
ATOM 788 C C . SER A 1 97 ? -3.278 9.703 -9.395 1.00 89.00 97 SER A C 1
ATOM 790 O O . SER A 1 97 ? -2.634 9.593 -8.348 1.00 89.00 97 SER A O 1
ATOM 792 N N . VAL A 1 98 ? -2.762 9.355 -10.575 1.00 89.19 98 VAL A N 1
ATOM 793 C CA . VAL A 1 98 ? -1.374 8.889 -10.738 1.00 89.19 98 VAL A CA 1
ATOM 794 C C . VAL A 1 98 ? -0.380 9.925 -10.201 1.00 89.19 98 VAL A C 1
ATOM 796 O O . VAL A 1 98 ? 0.588 9.572 -9.525 1.00 89.19 98 VAL A O 1
ATOM 799 N N . ASP A 1 99 ? -0.650 11.207 -10.439 1.00 87.81 99 ASP A N 1
ATOM 800 C CA . ASP A 1 99 ? 0.195 12.303 -9.965 1.00 87.81 99 ASP A CA 1
ATOM 801 C C . ASP A 1 99 ? 0.170 12.442 -8.444 1.00 87.81 99 ASP A C 1
ATOM 803 O O . ASP A 1 99 ? 1.204 12.734 -7.845 1.00 87.81 99 ASP A O 1
ATOM 807 N N . ALA A 1 100 ? -0.967 12.170 -7.794 1.00 84.81 100 ALA A N 1
ATOM 808 C CA . ALA A 1 100 ? -1.046 12.158 -6.337 1.00 84.81 100 ALA A CA 1
ATOM 809 C C . ALA A 1 100 ? -0.145 11.070 -5.732 1.0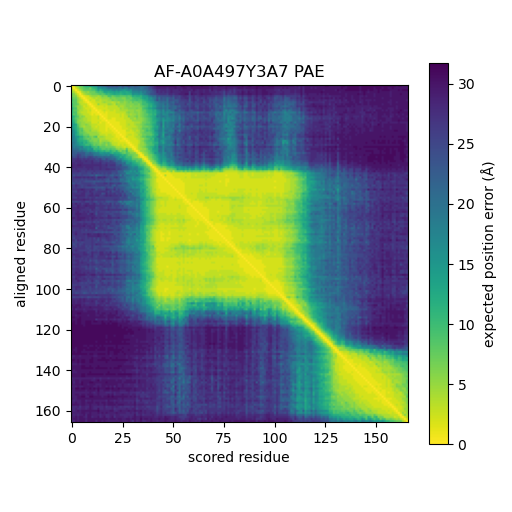0 84.81 100 ALA A C 1
ATOM 811 O O . ALA A 1 100 ? 0.527 11.324 -4.737 1.00 84.81 100 ALA A O 1
ATOM 812 N N . ILE A 1 101 ? -0.061 9.887 -6.353 1.00 88.31 101 ILE A N 1
ATOM 813 C CA . ILE A 1 101 ? 0.844 8.815 -5.902 1.00 88.31 101 ILE A CA 1
ATOM 814 C C . ILE A 1 101 ? 2.310 9.205 -6.133 1.00 88.31 101 ILE A C 1
ATOM 816 O O . ILE A 1 101 ? 3.151 9.005 -5.257 1.00 88.31 101 ILE A O 1
ATOM 820 N N . LYS A 1 102 ? 2.632 9.803 -7.287 1.00 88.25 102 LYS A N 1
ATOM 821 C CA . LYS A 1 102 ? 4.000 10.251 -7.605 1.00 88.25 102 LYS A CA 1
ATOM 822 C C . LYS A 1 102 ? 4.483 11.357 -6.669 1.00 88.25 102 LYS A C 1
ATOM 824 O O . LYS A 1 102 ? 5.625 11.304 -6.213 1.00 88.25 102 LYS A O 1
ATOM 829 N N . ASN A 1 103 ? 3.615 12.311 -6.342 1.00 86.56 103 ASN A N 1
ATOM 830 C CA . ASN A 1 103 ? 3.920 13.454 -5.477 1.00 86.56 103 ASN A CA 1
ATOM 831 C C . ASN A 1 103 ? 3.677 13.181 -3.987 1.00 86.56 103 ASN A C 1
ATOM 833 O O . ASN A 1 103 ? 3.899 14.061 -3.160 1.00 86.56 103 ASN A O 1
ATOM 837 N N . PHE A 1 104 ? 3.258 11.966 -3.624 1.00 85.44 104 PHE A N 1
ATOM 838 C CA . PHE A 1 104 ? 3.040 11.591 -2.233 1.00 85.44 104 PHE A CA 1
ATOM 839 C C . PHE A 1 104 ? 4.328 11.749 -1.406 1.00 85.44 104 PHE A C 1
ATOM 841 O O . PHE A 1 104 ? 5.396 11.263 -1.800 1.00 85.44 104 PHE A O 1
ATOM 848 N N . SER A 1 105 ? 4.205 12.423 -0.263 1.00 81.88 105 SER A N 1
ATOM 849 C CA . SER A 1 105 ? 5.231 12.594 0.769 1.00 81.88 105 SER A CA 1
ATOM 850 C C . SER A 1 105 ? 4.615 12.206 2.107 1.00 81.88 105 SER A C 1
ATOM 852 O O . SER A 1 105 ? 3.491 12.602 2.428 1.00 81.88 105 SER A O 1
ATOM 854 N N . GLU A 1 106 ? 5.350 11.411 2.879 1.00 71.25 106 GLU A N 1
ATOM 855 C CA . GLU A 1 106 ? 4.909 10.980 4.204 1.00 71.25 106 GLU A CA 1
ATOM 856 C C . GLU A 1 106 ? 4.825 12.166 5.161 1.00 71.25 106 GLU A C 1
ATOM 858 O O . GLU A 1 106 ? 3.864 12.280 5.921 1.00 71.25 106 GLU A O 1
ATOM 863 N N . GLU A 1 107 ? 5.784 13.088 5.070 1.00 70.06 107 GLU A N 1
ATOM 864 C CA . GLU A 1 107 ? 5.841 14.292 5.894 1.00 70.06 107 GLU A CA 1
ATOM 865 C C . GLU A 1 107 ? 4.604 15.170 5.682 1.00 70.06 107 GLU A C 1
ATOM 867 O O . GLU A 1 107 ? 4.036 15.676 6.647 1.00 70.06 107 GLU A O 1
ATOM 872 N N . ALA A 1 108 ? 4.129 15.304 4.439 1.00 66.88 108 ALA A N 1
ATOM 873 C CA . ALA A 1 108 ? 2.918 16.063 4.135 1.00 66.88 108 ALA A CA 1
ATOM 874 C C . ALA A 1 108 ? 1.675 15.468 4.818 1.00 66.88 108 ALA A C 1
ATOM 876 O O . ALA A 1 108 ? 0.856 16.208 5.363 1.00 66.88 108 ALA A O 1
ATOM 877 N N . VAL A 1 109 ? 1.553 14.137 4.850 1.00 62.06 109 VAL A N 1
ATOM 878 C CA . VAL A 1 109 ? 0.438 13.460 5.527 1.00 62.06 109 VAL A CA 1
ATOM 879 C C . VAL A 1 109 ? 0.532 13.633 7.039 1.00 62.06 109 VAL A C 1
ATOM 881 O O . VAL A 1 109 ? -0.457 13.996 7.671 1.00 62.06 109 VAL A O 1
ATOM 884 N N . PHE A 1 110 ? 1.711 13.423 7.629 1.00 61.25 110 PHE A N 1
ATOM 885 C CA . PHE A 1 110 ? 1.898 13.588 9.071 1.00 61.25 110 PHE A CA 1
ATOM 886 C C . PHE A 1 110 ? 1.713 15.032 9.531 1.00 61.25 110 PHE A C 1
ATOM 888 O O . PHE A 1 110 ? 1.159 15.241 10.603 1.00 61.25 110 PHE A O 1
ATOM 895 N N . ASN A 1 111 ? 2.098 16.022 8.724 1.00 58.62 111 ASN A N 1
ATOM 896 C CA . ASN A 1 111 ? 1.860 17.430 9.035 1.00 58.62 111 ASN A CA 1
ATOM 897 C C . ASN A 1 111 ? 0.365 17.768 9.009 1.00 58.62 111 ASN A C 1
ATOM 899 O O . ASN A 1 111 ? -0.116 18.462 9.898 1.00 58.62 111 ASN A O 1
ATOM 903 N N . ILE A 1 112 ? -0.396 17.248 8.039 1.00 57.62 112 ILE A N 1
ATOM 904 C CA . ILE A 1 112 ? -1.855 17.438 7.999 1.00 57.62 112 ILE A CA 1
ATOM 905 C C . ILE A 1 112 ? -2.510 16.773 9.214 1.00 57.62 112 ILE A C 1
ATOM 907 O O . ILE A 1 112 ? -3.302 17.407 9.907 1.00 57.62 112 ILE A O 1
ATOM 911 N N . ILE A 1 113 ? -2.150 15.524 9.514 1.00 55.38 113 ILE A N 1
ATOM 912 C CA . ILE A 1 113 ? -2.676 14.778 10.663 1.00 55.38 113 ILE A CA 1
ATOM 913 C C . ILE A 1 113 ? -2.292 15.463 11.988 1.00 55.38 113 ILE A C 1
ATOM 915 O O . ILE A 1 113 ? -3.153 15.691 12.832 1.00 55.38 113 ILE A O 1
ATOM 919 N N . GLY A 1 114 ? -1.029 15.855 12.158 1.00 50.72 114 GLY A N 1
ATOM 920 C CA . GLY A 1 114 ? -0.524 16.531 13.356 1.00 50.72 114 GLY A CA 1
ATOM 921 C C . GLY A 1 114 ? -1.173 17.895 13.595 1.00 50.72 114 GLY A C 1
ATOM 922 O O . GLY A 1 114 ? -1.570 18.186 14.720 1.00 50.72 114 GLY A O 1
ATOM 923 N N . ASN A 1 115 ? -1.377 18.688 12.539 1.00 41.72 115 ASN A N 1
ATOM 924 C CA . ASN A 1 115 ? -2.095 19.962 12.635 1.00 41.72 115 ASN A CA 1
ATOM 925 C C . ASN A 1 115 ? -3.600 19.767 12.887 1.00 41.72 115 ASN A C 1
ATOM 927 O O . ASN A 1 115 ? -4.194 20.560 13.606 1.00 41.72 115 ASN A O 1
ATOM 931 N N . THR A 1 116 ? -4.206 18.690 12.374 1.00 46.19 116 THR A N 1
ATOM 932 C CA . THR A 1 116 ? -5.622 18.354 12.630 1.00 46.19 116 THR A CA 1
ATOM 933 C C . THR A 1 116 ? -5.871 17.966 14.092 1.00 46.19 116 THR A C 1
ATOM 935 O O . THR A 1 116 ? -6.949 18.215 14.621 1.00 46.19 116 THR A O 1
ATOM 938 N N . TYR A 1 117 ? -4.883 17.372 14.768 1.00 46.44 117 TYR A N 1
ATOM 939 C CA . TYR A 1 117 ? -4.994 17.025 16.189 1.00 46.44 117 TYR A CA 1
ATOM 940 C C . TYR A 1 117 ? -4.609 18.165 17.137 1.00 46.44 117 TYR A C 1
ATOM 942 O O . TYR A 1 117 ? -5.040 18.154 18.289 1.00 46.44 117 TYR A O 1
ATOM 950 N N . HIS A 1 118 ? -3.792 19.121 16.685 1.00 46.84 118 HIS A N 1
ATOM 951 C CA . HIS A 1 118 ? -3.322 20.217 17.534 1.00 46.84 118 HIS A CA 1
ATOM 952 C C . HIS A 1 118 ? -4.180 21.482 17.429 1.00 46.84 118 HIS A C 1
ATOM 954 O O . HIS A 1 118 ? -4.264 22.235 18.396 1.00 46.84 118 HIS A O 1
ATOM 960 N N . ASP A 1 119 ? -4.854 21.697 16.300 1.00 38.22 119 ASP A N 1
ATOM 961 C CA . ASP A 1 119 ? -5.623 22.908 16.056 1.00 38.22 119 ASP A CA 1
ATOM 962 C C . ASP A 1 119 ? -6.977 22.536 15.430 1.00 38.22 119 ASP A C 1
ATOM 964 O O . ASP A 1 119 ? -7.055 22.053 14.300 1.00 38.22 119 ASP A O 1
ATOM 968 N N . ASN A 1 120 ? -8.071 22.746 16.172 1.00 48.75 120 ASN A N 1
ATOM 969 C CA . ASN A 1 120 ? -9.466 22.510 15.754 1.00 48.75 120 ASN A CA 1
ATOM 970 C C . ASN A 1 120 ? -9.925 23.438 14.596 1.00 48.75 120 ASN A C 1
ATOM 972 O O . ASN A 1 120 ? -11.099 23.789 14.498 1.00 48.75 120 ASN A O 1
ATOM 976 N N . SER A 1 121 ? -9.017 23.892 13.732 1.00 42.56 121 SER A N 1
ATOM 977 C CA . SER A 1 121 ? -9.241 24.982 12.778 1.00 42.56 121 SER A CA 1
ATOM 978 C C . SER A 1 121 ? -8.853 24.660 11.330 1.00 42.56 121 SER A C 1
ATOM 980 O O . SER A 1 121 ? -9.081 25.481 10.442 1.00 42.56 121 SER A O 1
ATOM 982 N N . ALA A 1 122 ? -8.362 23.455 11.026 1.00 45.44 122 ALA A N 1
ATOM 983 C CA . ALA A 1 122 ? -8.166 23.018 9.644 1.00 45.44 122 ALA A CA 1
ATOM 984 C C . ALA A 1 122 ? -9.406 22.270 9.132 1.00 45.44 122 ALA A C 1
ATOM 986 O O . ALA A 1 122 ? -9.439 21.045 9.036 1.00 45.44 122 ALA A O 1
ATOM 987 N N . SER A 1 123 ? -10.433 23.052 8.795 1.00 46.62 123 SER A N 1
ATOM 988 C CA . SER A 1 123 ? -11.604 22.659 8.006 1.00 46.62 123 SER A CA 1
ATOM 989 C C . SER A 1 123 ? -11.182 22.062 6.651 1.00 46.62 123 SER A C 1
ATOM 991 O O . SER A 1 123 ? -11.264 22.709 5.603 1.00 46.62 123 SER A O 1
ATOM 993 N N . LEU A 1 124 ? -10.760 20.799 6.643 1.00 46.66 124 LEU A N 1
ATOM 994 C CA . LEU A 1 124 ? -10.830 19.964 5.456 1.00 46.66 124 LEU A CA 1
ATOM 995 C C . LEU A 1 124 ? -12.307 19.644 5.243 1.00 46.66 124 LEU A C 1
ATOM 997 O O . LEU A 1 124 ? -12.854 18.725 5.848 1.00 46.66 124 LEU A O 1
ATOM 1001 N N . ASN A 1 125 ? -12.935 20.439 4.374 1.00 45.16 125 ASN A N 1
ATOM 1002 C CA . ASN A 1 125 ? -14.217 20.170 3.727 1.00 45.16 125 ASN A CA 1
ATOM 1003 C C . ASN A 1 125 ? -14.125 18.880 2.886 1.00 45.16 125 ASN A C 1
ATOM 1005 O O . ASN A 1 125 ? -14.283 18.892 1.667 1.00 45.16 125 ASN A O 1
ATOM 1009 N N . TYR A 1 126 ? -13.887 17.737 3.528 1.00 41.59 126 TYR A N 1
ATOM 1010 C CA . TYR A 1 126 ? -14.507 16.517 3.062 1.00 41.59 126 TYR A CA 1
ATOM 1011 C C . TYR A 1 126 ? -15.987 16.710 3.346 1.00 41.59 126 TYR A C 1
ATOM 1013 O O . TYR A 1 126 ? -16.408 16.715 4.499 1.00 41.59 126 TYR A O 1
ATOM 1021 N N . GLN A 1 127 ? -16.776 16.875 2.288 1.00 39.88 127 GLN A N 1
ATOM 1022 C CA . GLN A 1 127 ? -18.209 16.604 2.302 1.00 39.88 127 GLN A CA 1
ATOM 1023 C C . GLN A 1 127 ? -18.440 15.113 2.617 1.00 39.88 127 GLN A C 1
ATOM 1025 O O . GLN A 1 127 ? -18.986 14.358 1.820 1.00 39.88 127 GLN A O 1
ATOM 1030 N N . CYS A 1 128 ? -17.987 14.657 3.780 1.00 40.34 128 CYS A N 1
ATOM 1031 C CA . CYS A 1 128 ? -18.531 13.492 4.427 1.00 40.34 128 CYS A CA 1
ATOM 1032 C C . CYS A 1 128 ? -19.787 14.011 5.119 1.00 40.34 128 CYS A C 1
ATOM 1034 O O . CYS A 1 128 ? -19.702 14.767 6.083 1.00 40.34 128 CYS A O 1
ATOM 1036 N N . SER A 1 129 ? -20.955 13.614 4.619 1.00 49.34 129 SER A N 1
ATOM 1037 C CA . SER A 1 129 ? -22.265 13.769 5.272 1.00 49.34 129 SER A CA 1
ATOM 1038 C C . SER A 1 129 ? -22.355 12.930 6.564 1.00 49.34 129 SER A C 1
ATOM 1040 O O . SER A 1 129 ? -23.349 12.264 6.837 1.00 49.34 129 SER A O 1
ATOM 1042 N N . PHE A 1 130 ? -21.270 12.879 7.327 1.00 48.34 130 PHE A N 1
ATOM 1043 C CA . PHE A 1 130 ? -21.111 12.125 8.550 1.00 48.34 130 PHE A CA 1
ATOM 1044 C C . PHE A 1 130 ? -20.373 13.041 9.512 1.00 48.34 130 PHE A C 1
ATOM 1046 O O . PHE A 1 130 ? -19.146 13.034 9.590 1.00 48.34 130 PHE A O 1
ATOM 1053 N N . ASN A 1 131 ? -21.132 13.895 10.187 1.00 59.44 131 ASN A N 1
ATOM 1054 C CA . ASN A 1 131 ? -20.608 14.651 11.302 1.00 59.44 131 ASN A CA 1
ATOM 1055 C C . ASN A 1 131 ? -20.485 13.678 12.489 1.00 59.44 131 ASN A C 1
ATOM 1057 O O . ASN A 1 131 ? -21.504 13.191 12.983 1.00 59.44 131 ASN A O 1
ATOM 1061 N N . PRO A 1 132 ? -19.266 13.340 12.942 1.00 61.16 132 PRO A N 1
ATOM 1062 C CA . PRO A 1 132 ? -19.082 12.403 14.045 1.00 61.16 132 PRO A CA 1
ATOM 1063 C C . PRO A 1 132 ? -19.700 12.910 15.356 1.00 61.16 132 PRO A C 1
ATOM 1065 O O . PRO A 1 132 ? -19.997 12.095 16.223 1.00 61.16 132 PRO A O 1
ATOM 1068 N N . LEU A 1 133 ?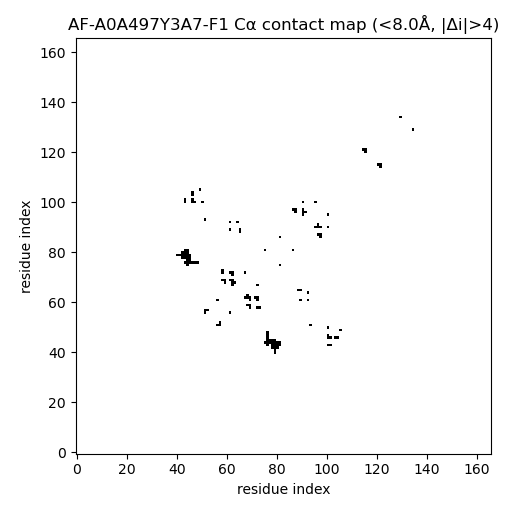 -19.938 14.222 15.499 1.00 69.06 133 LEU A N 1
ATOM 1069 C CA . LEU A 1 133 ? -20.630 14.778 16.664 1.00 69.06 133 LEU A CA 1
ATOM 1070 C C . LEU A 1 133 ? -22.109 14.385 16.702 1.00 69.06 133 LEU A C 1
ATOM 1072 O O . LEU A 1 133 ? -22.591 13.997 17.762 1.00 69.06 133 LEU A O 1
ATOM 1076 N N . ASP A 1 134 ? -22.801 14.399 15.561 1.00 65.56 134 ASP A N 1
ATOM 1077 C CA . ASP A 1 134 ? -24.230 14.057 15.503 1.00 65.56 134 ASP A CA 1
ATOM 1078 C C . ASP A 1 134 ? -24.456 12.589 15.898 1.00 65.56 134 ASP A C 1
ATOM 1080 O O . ASP A 1 134 ? -25.364 12.270 16.660 1.00 65.56 134 ASP A O 1
ATOM 1084 N N . LYS A 1 135 ? -23.541 11.706 15.483 1.00 72.12 135 LYS A N 1
ATOM 1085 C CA . LYS A 1 135 ? -23.500 10.293 15.894 1.00 72.12 135 LYS A CA 1
ATOM 1086 C C . LYS A 1 135 ? -23.307 10.101 17.395 1.00 72.12 135 LYS A C 1
ATOM 1088 O O . LYS A 1 135 ? -23.831 9.152 17.966 1.00 72.12 135 LYS A O 1
ATOM 1093 N N . ILE A 1 136 ? -22.515 10.960 18.031 1.00 78.94 136 ILE A N 1
ATOM 1094 C CA . ILE A 1 136 ? -22.287 10.889 19.475 1.00 78.94 136 ILE A CA 1
ATOM 1095 C C . ILE A 1 136 ? -23.552 11.324 20.211 1.00 78.94 136 ILE A C 1
ATOM 1097 O O . ILE A 1 136 ? -23.957 10.641 21.146 1.00 78.94 136 ILE A O 1
ATOM 1101 N N . VAL A 1 137 ? -24.193 12.410 19.773 1.00 82.75 137 VAL A N 1
ATOM 1102 C CA . VAL A 1 137 ? -25.458 12.887 20.354 1.00 82.75 137 VAL A CA 1
ATOM 1103 C C . VAL A 1 137 ? -26.542 11.809 20.256 1.00 82.75 137 VAL A C 1
ATOM 1105 O O . VAL A 1 137 ? -27.140 11.470 21.272 1.00 82.75 137 VAL A O 1
ATOM 1108 N N . GLU A 1 138 ? -26.697 11.181 19.089 1.00 82.81 138 GLU A N 1
ATOM 1109 C CA . GLU A 1 138 ? -27.625 10.059 18.879 1.00 82.81 138 GLU A CA 1
ATOM 1110 C C . GLU A 1 138 ? -27.363 8.896 19.855 1.00 82.81 138 GLU A C 1
ATOM 1112 O O . GLU A 1 138 ? -28.279 8.417 20.522 1.00 82.81 138 GLU A O 1
ATOM 1117 N N . LEU A 1 139 ? -26.098 8.491 20.030 1.00 80.44 139 LEU A N 1
ATOM 1118 C CA . LEU A 1 139 ? -25.722 7.446 20.992 1.00 80.44 139 LEU A CA 1
ATOM 1119 C C . LEU A 1 139 ? -26.028 7.831 22.448 1.00 80.44 139 LEU A C 1
ATOM 1121 O O . LEU A 1 139 ? -26.343 6.961 23.266 1.00 80.44 139 LEU A O 1
ATOM 1125 N N . TYR A 1 140 ? -25.913 9.113 22.803 1.00 89.00 140 TYR A N 1
ATOM 1126 C CA . TYR A 1 140 ? -26.282 9.591 24.135 1.00 89.00 140 TYR A CA 1
ATOM 1127 C C . TYR A 1 140 ? -27.793 9.530 24.352 1.00 89.00 140 TYR A C 1
ATOM 1129 O O . TYR A 1 140 ? -28.217 9.058 25.409 1.00 89.00 140 TYR A O 1
ATOM 1137 N N . ASP A 1 141 ? -28.588 9.927 23.363 1.00 87.88 141 ASP A N 1
ATOM 1138 C CA . ASP A 1 141 ? -30.049 9.877 23.440 1.00 87.88 141 ASP A CA 1
ATOM 1139 C C . ASP A 1 141 ? -30.552 8.425 23.541 1.00 87.88 141 ASP A C 1
ATOM 1141 O O . ASP A 1 141 ? -31.368 8.103 24.411 1.00 87.88 141 ASP A O 1
ATOM 1145 N N . GLU A 1 142 ? -29.985 7.507 22.749 1.00 89.38 142 GLU A N 1
ATOM 1146 C CA . GLU A 1 142 ? -30.271 6.068 22.851 1.00 89.38 142 GLU A CA 1
ATOM 1147 C C . GLU A 1 142 ? -29.920 5.506 24.235 1.00 89.38 142 GLU A C 1
ATOM 1149 O O . GLU A 1 142 ? -30.684 4.732 24.825 1.00 89.38 142 GLU A O 1
ATOM 1154 N N . LYS A 1 143 ? -28.774 5.917 24.792 1.00 92.56 143 LYS A N 1
ATOM 1155 C CA . LYS A 1 143 ? -28.347 5.507 26.132 1.00 92.56 143 LYS A CA 1
ATOM 1156 C C . LYS A 1 143 ? -29.316 6.011 27.204 1.00 92.56 143 LYS A C 1
ATOM 1158 O O . LYS A 1 143 ? -29.624 5.259 28.129 1.00 92.56 143 LYS A O 1
ATOM 1163 N N . VAL A 1 144 ? -29.782 7.258 27.112 1.00 93.12 144 VAL A N 1
ATOM 1164 C CA . VAL A 1 144 ? -30.737 7.834 28.074 1.00 93.12 144 VAL A CA 1
ATOM 1165 C C . VAL A 1 144 ? -32.053 7.054 28.048 1.00 93.12 144 VAL A C 1
ATOM 1167 O O . VAL A 1 144 ? -32.497 6.595 29.100 1.00 93.12 144 VAL A O 1
ATOM 1170 N N . ALA A 1 145 ? -32.605 6.781 26.863 1.00 92.25 145 ALA A N 1
ATOM 1171 C CA . ALA A 1 145 ? -33.834 5.997 26.721 1.00 92.25 145 ALA A CA 1
ATOM 1172 C C . ALA A 1 145 ? -33.699 4.563 27.277 1.00 92.25 145 ALA A C 1
ATOM 1174 O O . ALA A 1 145 ? -34.620 4.022 27.897 1.00 92.25 145 ALA A O 1
ATOM 1175 N N . LEU A 1 146 ? -32.533 3.933 27.092 1.00 91.06 146 LEU A N 1
ATOM 1176 C CA . LEU A 1 146 ? -32.231 2.622 27.675 1.00 91.06 146 LEU A CA 1
ATOM 1177 C C . LEU A 1 146 ? -32.174 2.658 29.205 1.00 91.06 146 LEU A C 1
ATOM 1179 O O . LEU A 1 146 ? -32.681 1.742 29.857 1.00 91.06 146 LEU A O 1
ATOM 1183 N N . LEU A 1 147 ? -31.570 3.701 29.779 1.00 92.50 147 LEU A N 1
ATOM 1184 C CA . LEU A 1 147 ? -31.473 3.867 31.228 1.00 92.50 147 LEU A CA 1
ATOM 1185 C C . LEU A 1 147 ? -32.848 4.058 31.870 1.00 92.50 147 LEU A C 1
ATOM 1187 O O . LEU A 1 147 ? -33.115 3.436 32.894 1.00 92.50 147 LEU A O 1
ATOM 1191 N N . GLU A 1 148 ? -33.735 4.838 31.256 1.00 92.25 148 GLU A N 1
ATOM 1192 C CA . GLU A 1 148 ? -35.107 5.018 31.744 1.00 92.25 148 GLU A CA 1
ATOM 1193 C C . GLU A 1 148 ? -35.882 3.695 31.764 1.00 92.25 148 GLU A C 1
ATOM 1195 O O . GLU A 1 148 ? -36.527 3.359 32.759 1.00 92.25 148 GLU A O 1
ATOM 1200 N N . ARG A 1 149 ? -35.755 2.883 30.706 1.00 91.06 149 ARG A N 1
ATOM 1201 C CA . ARG A 1 149 ? -36.382 1.553 30.652 1.00 91.06 149 ARG A CA 1
ATOM 1202 C C . ARG A 1 149 ? -35.829 0.605 31.717 1.00 91.06 149 ARG A C 1
ATOM 1204 O O . ARG A 1 149 ? -36.591 -0.158 32.311 1.00 91.06 149 ARG A O 1
ATOM 1211 N N . LEU A 1 150 ? -34.517 0.626 31.955 1.00 91.88 150 LEU A N 1
ATOM 1212 C CA . LEU A 1 150 ? -33.904 -0.175 33.017 1.00 91.88 150 LEU A CA 1
ATOM 1213 C C . LEU A 1 150 ? -34.427 0.242 34.391 1.00 91.88 150 LEU A C 1
ATOM 1215 O O . LEU A 1 150 ? -34.805 -0.614 35.185 1.00 91.88 150 LEU A O 1
ATOM 1219 N N . LEU A 1 151 ? -34.503 1.547 34.641 1.00 91.44 151 LEU A N 1
ATOM 1220 C CA . LEU A 1 151 ? -34.982 2.112 35.898 1.00 91.44 151 LEU A CA 1
ATOM 1221 C C . LEU A 1 151 ? -36.449 1.714 36.152 1.00 91.44 151 LEU A C 1
ATOM 1223 O O . LEU A 1 151 ? -36.796 1.290 37.254 1.00 91.44 151 LEU A O 1
ATOM 1227 N N . GLN A 1 152 ? -37.277 1.723 35.105 1.00 90.62 152 GLN A N 1
ATOM 1228 C CA . GLN A 1 152 ? -38.651 1.227 35.162 1.00 90.62 152 GLN A CA 1
ATOM 1229 C C . GLN A 1 152 ? -38.726 -0.272 35.501 1.00 90.62 152 GLN A C 1
ATOM 1231 O O . GLN A 1 152 ? -39.498 -0.669 36.374 1.00 90.62 152 GLN A O 1
ATOM 1236 N N . SER A 1 153 ? -37.892 -1.109 34.873 1.00 88.06 153 SER A N 1
ATOM 1237 C CA . SER A 1 153 ? -37.851 -2.547 35.175 1.00 88.06 153 SER A CA 1
ATOM 1238 C C . SER A 1 153 ? -37.420 -2.828 36.617 1.00 88.06 153 SER A C 1
ATOM 1240 O O . SER A 1 153 ? -37.960 -3.732 37.257 1.00 88.06 153 SER A O 1
ATOM 1242 N N . GLU A 1 154 ? -36.468 -2.060 37.149 1.00 90.12 154 GLU A N 1
ATOM 1243 C CA . GLU A 1 154 ? -36.052 -2.168 38.549 1.00 90.12 154 GLU A CA 1
ATOM 1244 C C . GLU A 1 154 ? -37.183 -1.772 39.512 1.00 90.12 154 GLU A C 1
ATOM 1246 O O . GLU A 1 154 ? -37.430 -2.485 40.488 1.00 90.12 154 GLU A O 1
ATOM 1251 N N . HIS A 1 155 ? -37.936 -0.704 39.223 1.00 89.88 155 HIS A N 1
ATOM 1252 C CA . HIS A 1 155 ? -39.108 -0.338 40.024 1.00 89.88 155 HIS A CA 1
ATOM 1253 C C . HIS A 1 155 ? -40.192 -1.419 40.015 1.00 89.88 155 HIS A C 1
ATOM 1255 O O . HIS A 1 155 ? -40.687 -1.788 41.081 1.00 89.88 155 HIS A O 1
ATOM 1261 N N . GLU A 1 156 ? -40.517 -1.978 38.851 1.00 89.56 156 GLU A N 1
ATOM 1262 C CA . GLU A 1 156 ? -41.511 -3.050 38.727 1.00 89.56 156 GLU A CA 1
ATOM 1263 C C . GLU A 1 156 ? -41.107 -4.302 39.517 1.00 89.56 156 GLU A C 1
ATOM 1265 O O . GLU A 1 156 ? -41.930 -4.874 40.236 1.00 89.56 156 GLU A O 1
ATOM 1270 N N . LYS A 1 157 ? -39.827 -4.699 39.472 1.00 86.88 157 LYS A N 1
ATOM 1271 C CA . LYS A 1 157 ? -39.309 -5.807 40.295 1.00 86.88 157 LYS A CA 1
ATOM 1272 C C . LYS A 1 157 ? -39.486 -5.528 41.785 1.00 86.88 157 LYS A C 1
ATOM 1274 O O . LYS A 1 157 ? -39.945 -6.401 42.519 1.00 86.88 157 LYS A O 1
ATOM 1279 N N . VAL A 1 158 ? -39.146 -4.321 42.240 1.00 87.56 158 VAL A N 1
ATOM 1280 C CA . VAL A 1 158 ? -39.291 -3.930 43.650 1.00 87.56 158 VAL A CA 1
ATOM 1281 C C . VAL A 1 158 ? -40.761 -3.940 44.080 1.00 87.56 158 VAL A C 1
ATOM 1283 O O . VAL A 1 158 ? -41.068 -4.377 45.189 1.00 87.56 158 VAL A O 1
ATOM 1286 N N . GLU A 1 159 ? -41.685 -3.499 43.228 1.00 88.88 159 GLU A N 1
ATOM 1287 C CA . GLU A 1 159 ? -43.119 -3.546 43.527 1.00 88.88 159 GLU A CA 1
ATOM 1288 C C . GLU A 1 159 ? -43.667 -4.971 43.615 1.00 88.88 159 GLU A C 1
ATOM 1290 O O . GLU A 1 159 ? -44.432 -5.274 44.533 1.00 88.88 159 GLU A O 1
ATOM 1295 N N . LEU A 1 160 ? -43.264 -5.857 42.701 1.00 84.50 160 LEU A N 1
ATOM 1296 C CA . LEU A 1 160 ? -43.644 -7.270 42.744 1.00 84.50 160 LEU A CA 1
ATOM 1297 C C . LEU A 1 160 ? -43.120 -7.950 44.015 1.00 84.50 160 LEU A C 1
ATOM 1299 O O . LEU A 1 160 ? -43.868 -8.667 44.678 1.00 84.50 160 LEU A O 1
ATOM 1303 N N . LEU A 1 161 ? -41.872 -7.667 44.405 1.00 80.00 161 LEU A N 1
ATOM 1304 C CA . LEU A 1 161 ? -41.283 -8.169 45.651 1.00 80.00 161 LEU A CA 1
ATOM 1305 C C . LEU A 1 161 ? -42.029 -7.668 46.898 1.00 80.00 161 LEU A C 1
ATOM 1307 O O . LEU A 1 161 ? -42.195 -8.419 47.855 1.00 80.00 161 LEU A O 1
ATOM 1311 N N . LYS A 1 162 ? -42.518 -6.422 46.897 1.00 79.62 162 LYS A N 1
ATOM 1312 C CA . LYS A 1 162 ? -43.339 -5.887 47.997 1.00 79.62 162 LYS A CA 1
ATOM 1313 C C . LYS A 1 162 ? -44.710 -6.558 48.081 1.00 79.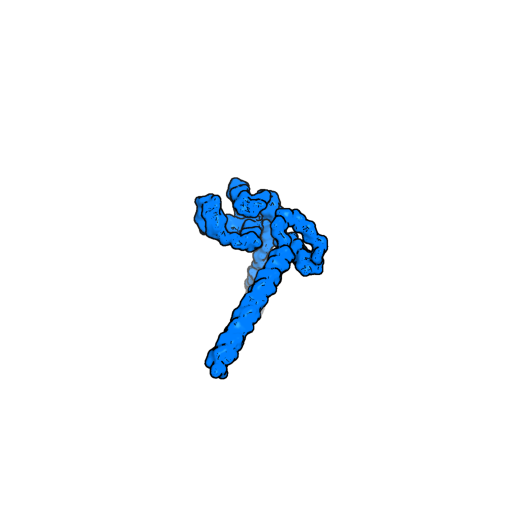62 162 LYS A C 1
ATOM 1315 O O . LYS A 1 162 ? -45.165 -6.840 49.183 1.00 79.62 162 LYS A O 1
ATOM 1320 N N . LYS A 1 163 ? -45.351 -6.827 46.939 1.00 77.56 163 LYS A N 1
ATOM 1321 C CA . LYS A 1 163 ? -46.669 -7.485 46.873 1.00 77.56 163 LYS A CA 1
ATOM 1322 C C . LYS A 1 163 ? -46.618 -8.969 47.248 1.00 77.56 163 LYS A C 1
ATOM 1324 O O . LYS A 1 163 ? -47.596 -9.475 47.773 1.00 77.56 163 LYS A O 1
ATOM 1329 N N . GLY A 1 164 ? -45.500 -9.654 46.998 1.00 67.31 164 GLY A N 1
ATOM 1330 C CA . GLY A 1 164 ? -45.304 -11.057 47.391 1.00 67.31 164 GLY A CA 1
ATOM 1331 C C . GLY A 1 164 ? -44.962 -11.280 48.871 1.00 67.31 164 GLY A C 1
ATOM 1332 O O . GLY A 1 164 ? -44.957 -12.423 49.314 1.00 67.31 164 GLY A O 1
ATOM 1333 N N . ASN A 1 165 ? -44.675 -10.209 49.622 1.00 55.19 165 ASN A N 1
ATOM 1334 C CA . ASN A 1 165 ? -44.316 -10.243 51.046 1.00 55.19 165 ASN A CA 1
ATOM 1335 C C . ASN A 1 165 ? -45.452 -9.754 51.980 1.00 55.19 165 ASN A C 1
ATOM 1337 O O . ASN A 1 165 ? -45.191 -9.496 53.157 1.00 55.19 165 ASN A O 1
ATOM 1341 N N . GLN A 1 166 ? -46.680 -9.597 51.468 1.00 48.38 166 GLN A N 1
ATOM 1342 C CA . GLN A 1 166 ? -47.912 -9.390 52.249 1.00 48.38 166 GLN A CA 1
ATOM 1343 C C . GLN A 1 166 ? -48.738 -10.674 52.273 1.00 48.38 166 GLN A C 1
ATOM 1345 O O . GLN A 1 166 ? -49.359 -10.929 53.327 1.00 48.38 166 GLN A O 1
#

Secondary structure (DSSP, 8-state):
--SHHHHHHHHHHHHHHHHHHHHHHHHHHHHHH----------HHHHHHHHHHHTT--HHHHHHHHTS-HHHHHHHHH-SS--HHHHHHHHHHHT--HHHHHT--HHHHHHHHHHHHH-TT-------S--HHHHHHHHHHHHHHHHHHHHHHHHHHHHHHHHTT-

Nearest PDB structures (foldseek):
  1rpe-assembly1_R  TM=8.103E-01  e=6.124E-04  Phage 434
  1r69-assembly1_A  TM=8.235E-01  e=1.120E-03  Phage 434
  1rpe-assembly1_L  TM=8.093E-01  e=8.283E-04  Phage 434
  1pra-assembly1_A  TM=7.817E-01  e=6.124E-04  Phage 434
  2cro-assembly1_A  TM=8.125E-01  e=2.458E-03  Phage 434

Solvent-accessible surface area (backbone atoms only — not comparable to full-atom values): 9765 Å² total; per-residue (Å²): 142,87,64,72,65,64,56,53,53,53,51,50,50,52,53,51,51,52,52,53,51,54,52,52,51,48,53,51,51,55,65,70,64,66,65,83,74,77,72,85,63,78,41,48,11,51,42,53,49,51,55,33,55,76,70,70,53,56,60,58,59,57,11,61,78,70,73,49,54,44,69,56,46,55,51,48,34,72,24,51,72,69,59,65,76,60,44,47,53,52,18,58,76,71,74,47,52,58,64,55,57,73,68,57,51,70,67,61,53,50,51,53,55,52,46,52,74,74,39,100,73,70,82,71,80,65,89,59,97,63,60,69,63,60,58,50,53,51,53,49,53,56,49,50,58,50,49,54,53,50,52,50,53,53,51,52,52,54,51,52,56,56,65,74,72,112

pLDDT: mean 77.37, std 16.19, range [38.22, 93.62]